Protein AF-A0A373NR97-F1 (afdb_monomer_lite)

Radius of gyration: 28.93 Å; chains: 1; bounding box: 66×83×62 Å

Secondary structure (DSSP, 8-state):
------------------------------------------EE--SEEEETTEEEE-TTPEEEEEETTEEEEE-TTS-EEEEEEEEEEEEEEE-TT-PEEEEEEEEEEEEEE--HHHHHHHHHHH-HHHHHHHH------

Sequence (141 aa):
MNILGGKDMLKFFSKNKKGVSEIRHDYENVGQESPAIRKLVKPIHAKAILADGRLYDTQTATYVCEYGNLSLFVTKNGRWFGAKSKSELAGYSVDENGDRTAEYRVMYYGLECIDKIFVMQYLWYCSHKLYKKYFGEVEEG

Foldseek 3Di:
DDDDDDDDDDDDDDDDDDDDDDPPPPPPPPDDPQQDAPEPEPEADPQWDQDPNDIGGCPQWDFQQDDVQWTWTADPVGWIKTWGKDKDFPDWDADPVRHTHTYIYIYTHDIDTDDPVVVLVVCVVPPPPSNCVRPNPPPPD

pLDDT: mean 71.76, std 22.11, range [29.2, 94.0]

Structure (mmCIF, N/CA/C/O backbone):
data_AF-A0A373NR97-F1
#
_entry.id   AF-A0A373NR97-F1
#
loop_
_atom_site.group_PDB
_atom_site.id
_atom_site.type_symbol
_atom_site.label_atom_id
_atom_site.label_alt_id
_atom_site.label_comp_id
_atom_site.label_asym_id
_atom_site.label_entity_id
_atom_site.label_seq_id
_atom_site.pdbx_PDB_ins_code
_atom_site.Cartn_x
_atom_site.Cartn_y
_atom_site.Cartn_z
_atom_site.occupancy
_atom_site.B_iso_or_equiv
_atom_site.auth_seq_id
_atom_site.auth_comp_id
_atom_site.auth_asym_id
_atom_site.auth_atom_id
_atom_site.pdbx_PDB_model_num
ATOM 1 N N . MET A 1 1 ? 21.036 -67.628 -35.239 1.00 34.81 1 MET A N 1
ATOM 2 C CA . MET A 1 1 ? 22.474 -67.750 -35.571 1.00 34.81 1 MET A CA 1
ATOM 3 C C . MET A 1 1 ? 23.175 -66.497 -35.055 1.00 34.81 1 MET A C 1
ATOM 5 O O . MET A 1 1 ? 22.605 -65.433 -35.252 1.00 34.81 1 MET A O 1
ATOM 9 N N . ASN A 1 2 ? 24.341 -66.665 -34.406 1.00 36.66 2 ASN A N 1
ATOM 10 C CA . ASN A 1 2 ? 25.206 -65.675 -33.706 1.00 36.66 2 ASN A CA 1
ATOM 11 C C . ASN A 1 2 ? 24.650 -65.267 -32.315 1.00 36.66 2 ASN A C 1
ATOM 13 O O . ASN A 1 2 ? 23.686 -64.517 -32.257 1.00 36.66 2 ASN A O 1
ATOM 17 N N . ILE A 1 3 ? 24.982 -65.917 -31.175 1.00 38.41 3 ILE A N 1
ATOM 18 C CA . ILE A 1 3 ? 26.258 -66.027 -30.398 1.00 38.41 3 ILE A CA 1
ATOM 19 C C . ILE A 1 3 ? 26.844 -64.619 -30.096 1.00 38.41 3 ILE A C 1
ATOM 21 O O . ILE A 1 3 ? 26.873 -63.818 -31.016 1.00 38.41 3 ILE A O 1
ATOM 25 N N . LEU A 1 4 ? 27.314 -64.154 -28.924 1.00 39.31 4 LEU A N 1
ATOM 26 C CA . LEU A 1 4 ? 28.006 -64.673 -27.723 1.00 39.31 4 LEU A CA 1
ATOM 27 C C . LEU A 1 4 ? 28.017 -63.459 -26.725 1.00 39.31 4 LEU A C 1
ATOM 29 O O . LEU A 1 4 ? 28.131 -62.328 -27.181 1.00 39.31 4 LEU A O 1
ATOM 33 N N . GLY A 1 5 ? 27.726 -63.547 -25.421 1.00 34.84 5 GLY A N 1
ATOM 34 C CA . GLY A 1 5 ? 28.687 -63.869 -24.352 1.00 34.84 5 GLY A CA 1
ATOM 35 C C . GLY A 1 5 ? 29.671 -62.723 -24.021 1.00 34.84 5 GLY A C 1
ATOM 36 O O . GLY A 1 5 ? 30.483 -62.378 -24.868 1.00 34.84 5 GLY A O 1
ATOM 37 N N . GLY A 1 6 ? 29.672 -62.183 -22.788 1.00 35.19 6 GLY A N 1
ATOM 38 C CA . GLY A 1 6 ? 30.751 -61.281 -22.338 1.00 35.19 6 GLY A CA 1
ATOM 39 C C . GLY A 1 6 ? 30.547 -60.577 -20.991 1.00 35.19 6 GLY A C 1
ATOM 40 O O . GLY A 1 6 ? 30.091 -59.441 -20.948 1.00 35.19 6 GLY A O 1
ATOM 41 N N . LYS A 1 7 ? 30.913 -61.259 -19.900 1.00 42.41 7 LYS A N 1
ATOM 42 C CA . LYS A 1 7 ? 31.131 -60.714 -18.549 1.00 42.41 7 LYS A CA 1
ATOM 43 C C . LYS A 1 7 ? 32.474 -59.956 -18.477 1.00 42.41 7 LYS A C 1
ATOM 45 O O . LYS A 1 7 ? 33.459 -60.430 -19.029 1.00 42.41 7 LYS A O 1
ATOM 50 N N . ASP A 1 8 ? 32.483 -58.919 -17.640 1.00 40.09 8 ASP A N 1
ATOM 51 C CA . ASP A 1 8 ? 33.578 -58.467 -16.759 1.00 40.09 8 ASP A CA 1
ATOM 52 C C . ASP A 1 8 ? 34.726 -57.537 -17.220 1.00 40.09 8 ASP A C 1
ATOM 54 O O . ASP A 1 8 ? 35.306 -57.655 -18.294 1.00 40.09 8 ASP A O 1
ATOM 58 N N . MET A 1 9 ? 35.106 -56.710 -16.232 1.00 36.78 9 MET A N 1
ATOM 59 C CA . MET A 1 9 ? 36.434 -56.157 -15.909 1.00 36.78 9 MET A CA 1
ATOM 60 C C . MET A 1 9 ? 37.035 -54.952 -16.668 1.00 36.78 9 MET A C 1
ATOM 62 O O . MET A 1 9 ? 37.738 -55.063 -17.666 1.00 36.78 9 MET A O 1
ATOM 66 N N . LEU A 1 10 ? 36.888 -53.792 -16.008 1.00 44.75 10 LEU A N 1
ATOM 67 C CA . LEU A 1 10 ? 37.969 -52.925 -15.497 1.00 44.75 10 LEU A CA 1
ATOM 68 C C . LEU A 1 10 ? 39.177 -52.627 -16.409 1.00 44.75 10 LEU A C 1
ATOM 70 O O . LEU A 1 10 ? 40.108 -53.423 -16.519 1.00 44.75 10 LEU A O 1
ATOM 74 N N . LYS A 1 11 ? 39.292 -51.359 -16.831 1.00 38.84 11 LYS A N 1
ATOM 75 C CA . LYS A 1 11 ? 40.597 -50.684 -16.935 1.00 38.84 11 LYS A CA 1
ATOM 76 C C . LYS A 1 11 ? 40.577 -49.321 -16.247 1.00 38.84 11 LYS A C 1
ATOM 78 O O . LYS A 1 11 ? 39.987 -48.357 -16.721 1.00 38.84 11 LYS A O 1
ATOM 83 N N . PHE A 1 12 ? 41.265 -49.294 -15.111 1.00 40.16 12 PHE A N 1
ATOM 84 C CA . PHE A 1 12 ? 41.763 -48.117 -14.415 1.00 40.16 12 PHE A CA 1
ATOM 85 C C . PHE A 1 12 ? 42.822 -47.392 -15.256 1.00 40.16 12 PHE A C 1
ATOM 87 O O . PHE A 1 12 ? 43.768 -48.027 -15.715 1.00 40.16 12 PHE A O 1
ATOM 94 N N . PHE A 1 13 ? 42.757 -46.060 -15.295 1.00 45.69 13 PHE A N 1
ATOM 95 C CA . PHE A 1 13 ? 43.953 -45.218 -15.266 1.00 45.69 13 PHE A CA 1
ATOM 96 C C . PHE A 1 13 ? 43.754 -44.097 -14.244 1.00 45.69 13 PHE A C 1
ATOM 98 O O . PHE A 1 13 ? 42.939 -43.197 -14.408 1.00 45.69 13 PHE A O 1
ATOM 105 N N . SER A 1 14 ? 44.508 -44.214 -13.153 1.00 45.53 14 SER A N 1
ATOM 106 C CA . SER A 1 14 ? 44.741 -43.185 -12.143 1.00 45.53 14 SER A CA 1
ATOM 107 C C . SER A 1 14 ? 46.045 -42.458 -12.476 1.00 45.53 14 SER A C 1
ATOM 109 O O . SER A 1 14 ? 47.002 -43.132 -12.866 1.00 45.53 14 SER A O 1
ATOM 111 N N . LYS A 1 15 ? 46.053 -41.123 -12.313 1.00 41.62 15 LYS A N 1
ATOM 112 C CA . LYS A 1 15 ? 47.166 -40.177 -12.011 1.00 41.62 15 LYS A CA 1
ATOM 113 C C . LYS A 1 15 ? 46.688 -38.769 -12.437 1.00 41.62 15 LYS A C 1
ATOM 115 O O . LYS A 1 15 ? 46.248 -38.625 -13.564 1.00 41.62 15 LYS A O 1
ATOM 120 N N . ASN A 1 16 ? 46.687 -37.690 -11.648 1.00 40.06 16 ASN A N 1
ATOM 121 C CA . ASN A 1 16 ? 47.448 -37.325 -10.453 1.00 40.06 16 ASN A CA 1
ATOM 122 C C . ASN A 1 16 ? 46.679 -36.323 -9.560 1.00 40.06 16 ASN A C 1
ATOM 124 O O . ASN A 1 16 ? 45.903 -35.501 -10.037 1.00 40.06 16 ASN A O 1
ATOM 128 N N . LYS A 1 17 ? 46.974 -36.368 -8.254 1.00 43.22 17 LYS A N 1
ATOM 129 C CA . LYS A 1 17 ? 46.594 -35.391 -7.216 1.00 43.22 17 LYS A CA 1
ATOM 130 C C . LYS A 1 17 ? 47.329 -34.051 -7.388 1.00 43.22 17 LYS A C 1
ATOM 132 O O . LYS A 1 17 ? 48.553 -34.084 -7.473 1.00 43.22 17 LYS A O 1
ATOM 137 N N . LYS A 1 18 ? 46.612 -32.925 -7.248 1.00 36.91 18 LYS A N 1
ATOM 138 C CA . LYS A 1 18 ? 46.836 -31.786 -6.310 1.00 36.91 18 LYS A CA 1
ATOM 139 C C . LYS A 1 18 ? 46.245 -30.493 -6.887 1.00 36.91 18 LYS A C 1
ATOM 141 O O . LYS A 1 18 ? 46.587 -30.125 -8.000 1.00 36.91 18 LYS A O 1
ATOM 146 N N . GLY A 1 19 ? 45.476 -29.770 -6.071 1.00 31.12 19 GLY A N 1
ATOM 147 C CA . GLY A 1 19 ? 45.221 -28.342 -6.274 1.00 31.12 19 GLY A CA 1
ATOM 148 C C . GLY A 1 19 ? 43.790 -27.920 -5.967 1.00 31.12 19 GLY A C 1
ATOM 149 O O . GLY A 1 19 ? 42.965 -27.843 -6.864 1.00 31.12 19 GLY A O 1
ATOM 150 N N . VAL A 1 20 ? 43.508 -27.625 -4.698 1.00 40.91 20 VAL A N 1
ATOM 151 C CA . VAL A 1 20 ? 42.462 -26.659 -4.341 1.00 40.91 20 VAL A CA 1
ATOM 152 C C . VAL A 1 20 ? 42.946 -25.292 -4.823 1.00 40.91 20 VAL A C 1
ATOM 154 O O . VAL A 1 20 ? 44.017 -24.870 -4.394 1.00 40.91 20 VAL A O 1
ATOM 157 N N . SER A 1 21 ? 42.188 -24.625 -5.690 1.00 36.72 21 SER A N 1
ATOM 158 C CA . SER A 1 21 ? 42.165 -23.163 -5.829 1.00 36.72 21 SER A CA 1
ATOM 159 C C . SER A 1 21 ? 41.051 -22.773 -6.803 1.00 36.72 21 SER A C 1
ATOM 161 O O . SER A 1 21 ? 41.074 -23.143 -7.971 1.00 36.72 21 SER A O 1
ATOM 163 N N . GLU A 1 22 ? 40.042 -22.114 -6.237 1.00 32.75 22 GLU A N 1
ATOM 164 C CA . GLU A 1 22 ? 39.264 -21.009 -6.805 1.00 32.75 22 GLU A CA 1
ATOM 165 C C . GLU A 1 22 ? 39.096 -20.973 -8.329 1.00 32.75 22 GLU A C 1
ATOM 167 O O . GLU A 1 22 ? 39.961 -20.511 -9.072 1.00 32.75 22 GLU A O 1
ATOM 172 N N . ILE A 1 23 ? 37.890 -21.321 -8.781 1.00 31.02 23 ILE A N 1
ATOM 173 C CA . ILE A 1 23 ? 37.380 -20.823 -10.055 1.00 31.02 23 ILE A CA 1
ATOM 174 C C . ILE A 1 23 ? 37.183 -19.311 -9.881 1.00 31.02 23 ILE A C 1
ATOM 176 O O . ILE A 1 23 ? 36.145 -18.85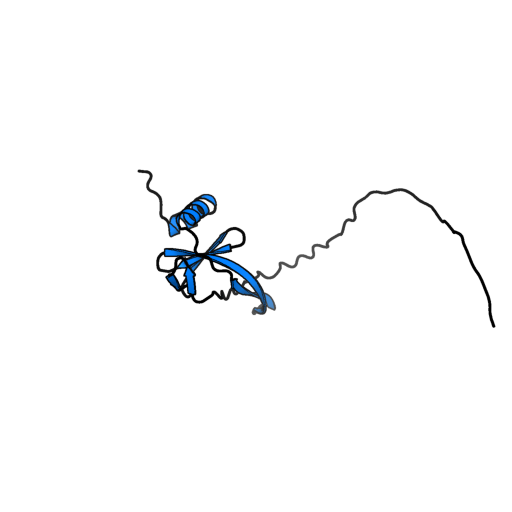2 -9.405 1.00 31.02 23 ILE A O 1
ATOM 180 N N . ARG A 1 24 ? 38.205 -18.530 -10.238 1.00 30.45 24 ARG A N 1
ATOM 181 C CA . ARG A 1 24 ? 38.026 -17.128 -10.610 1.00 30.45 24 ARG A CA 1
ATOM 182 C C . ARG A 1 24 ? 37.265 -17.132 -11.927 1.00 30.45 24 ARG A C 1
ATOM 184 O O . ARG A 1 24 ? 37.826 -17.415 -12.979 1.00 30.45 24 ARG A O 1
ATOM 191 N N . HIS A 1 25 ? 35.964 -16.879 -11.853 1.00 33.88 25 HIS A N 1
ATOM 192 C CA . HIS A 1 25 ? 35.273 -16.328 -13.003 1.00 33.88 25 HIS A CA 1
ATOM 193 C C . HIS A 1 25 ? 35.676 -14.861 -13.071 1.00 33.88 25 HIS A C 1
ATOM 195 O O . HIS A 1 25 ? 35.191 -14.035 -12.299 1.00 33.88 25 HIS A O 1
ATOM 201 N N . ASP A 1 26 ? 36.626 -14.578 -13.955 1.00 29.20 26 ASP A N 1
ATOM 202 C CA . ASP A 1 26 ? 36.904 -13.237 -14.436 1.00 29.20 26 ASP A CA 1
ATOM 203 C C . ASP A 1 26 ? 35.632 -12.736 -15.132 1.00 29.20 26 ASP A C 1
ATOM 205 O O . ASP A 1 26 ? 35.386 -12.989 -16.309 1.00 29.20 26 ASP A O 1
ATOM 209 N N . TYR A 1 27 ? 34.759 -12.081 -14.367 1.00 34.47 27 TYR A N 1
ATOM 210 C CA . TYR A 1 27 ? 33.732 -11.227 -14.937 1.00 34.47 27 TYR A CA 1
ATOM 211 C C . TYR A 1 27 ? 34.457 -9.969 -15.399 1.00 34.47 27 TYR A C 1
ATOM 213 O O . TYR A 1 27 ? 34.740 -9.073 -14.597 1.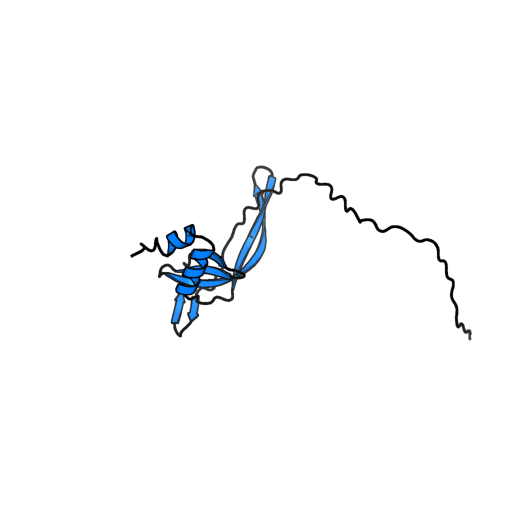00 34.47 27 TYR A O 1
ATOM 221 N N . GLU A 1 28 ? 34.801 -9.933 -16.685 1.00 32.84 28 GLU A N 1
ATOM 222 C CA . GLU A 1 28 ? 35.130 -8.695 -17.378 1.00 32.84 28 GLU A CA 1
ATOM 223 C C . GLU A 1 28 ? 34.014 -7.687 -17.079 1.00 32.84 28 GLU A C 1
ATOM 225 O O . GLU A 1 28 ? 32.900 -7.764 -17.598 1.00 32.84 28 GLU A O 1
ATOM 230 N N . ASN A 1 29 ? 34.310 -6.756 -16.173 1.00 41.88 29 ASN A N 1
ATOM 231 C CA . ASN A 1 29 ? 33.519 -5.561 -15.945 1.00 41.88 29 ASN A CA 1
ATOM 232 C C . ASN A 1 29 ? 33.723 -4.654 -17.161 1.00 41.88 29 ASN A C 1
ATOM 234 O O . ASN A 1 29 ? 34.495 -3.698 -17.122 1.00 41.88 29 ASN A O 1
ATOM 238 N N . VAL A 1 30 ? 33.040 -4.970 -18.261 1.00 36.16 30 VAL A N 1
ATOM 239 C CA . VAL A 1 30 ? 32.760 -3.973 -19.289 1.00 36.16 30 VAL A CA 1
ATOM 240 C C . VAL A 1 30 ? 31.682 -3.077 -18.703 1.00 36.16 30 VAL A C 1
ATOM 242 O O . VAL A 1 30 ? 30.517 -3.456 -18.590 1.00 36.16 30 VAL A O 1
ATOM 245 N N . GLY A 1 31 ? 32.113 -1.899 -18.260 1.00 41.06 31 GLY A N 1
ATOM 246 C CA . GLY A 1 31 ? 31.232 -0.818 -17.865 1.00 41.06 31 GLY A CA 1
ATOM 247 C C . GLY A 1 31 ? 30.284 -0.482 -19.009 1.00 41.06 31 GLY A C 1
ATOM 248 O O . GLY A 1 31 ? 30.646 0.214 -19.950 1.00 41.06 31 GLY A O 1
ATOM 249 N N . GLN A 1 32 ? 29.057 -0.972 -18.912 1.00 35.97 32 GLN A N 1
ATOM 250 C CA . GLN A 1 32 ? 27.905 -0.310 -19.490 1.00 35.97 32 GLN A CA 1
ATOM 251 C C . GLN A 1 32 ? 27.043 0.079 -18.307 1.00 35.97 32 GLN A C 1
ATOM 253 O O . GLN A 1 32 ? 26.400 -0.768 -17.682 1.00 35.97 32 GLN A O 1
ATOM 258 N N . GLU A 1 33 ? 27.104 1.365 -17.967 1.00 40.22 33 GLU A N 1
ATOM 259 C CA . GLU A 1 33 ? 26.100 2.015 -17.139 1.00 40.22 33 GLU A CA 1
ATOM 260 C C . GLU A 1 33 ? 24.742 1.588 -17.694 1.00 40.22 33 GLU A C 1
ATOM 262 O O . GLU A 1 33 ? 24.354 1.950 -18.803 1.00 40.22 33 GLU A O 1
ATOM 267 N N . SER A 1 34 ? 24.085 0.674 -16.979 1.00 46.25 34 SER A N 1
ATOM 268 C CA . SER A 1 34 ? 22.794 0.162 -17.405 1.00 46.25 34 SER A CA 1
ATOM 269 C C . SER A 1 34 ? 21.852 1.359 -17.456 1.00 46.25 34 SER A C 1
ATOM 271 O O . SER A 1 34 ? 21.778 2.077 -16.451 1.00 46.25 34 SER A O 1
ATOM 273 N N . PRO A 1 35 ? 21.160 1.596 -18.585 1.00 47.56 35 PRO A N 1
ATOM 274 C CA . PRO A 1 35 ? 20.284 2.744 -18.711 1.00 47.56 35 PRO A CA 1
ATOM 275 C C . PRO A 1 35 ? 19.347 2.790 -17.507 1.00 47.56 35 PRO A C 1
ATOM 277 O O . PRO A 1 35 ? 18.787 1.762 -17.108 1.00 47.56 35 PRO A O 1
ATOM 280 N N . ALA A 1 36 ? 19.236 3.964 -16.883 1.00 49.09 36 ALA A N 1
ATOM 281 C CA . ALA A 1 36 ? 18.461 4.147 -15.665 1.00 49.09 36 ALA A CA 1
ATOM 282 C C . ALA A 1 36 ? 17.046 3.578 -15.861 1.00 49.09 36 ALA A C 1
ATOM 284 O O . ALA A 1 36 ? 16.253 4.113 -16.635 1.00 49.09 36 ALA A O 1
ATOM 285 N N . ILE A 1 37 ? 16.729 2.476 -15.173 1.00 50.44 37 ILE A N 1
ATOM 286 C CA . ILE A 1 37 ? 15.454 1.765 -15.312 1.00 50.44 37 ILE A CA 1
ATOM 287 C C . ILE A 1 37 ? 14.325 2.683 -14.825 1.00 50.44 37 ILE A C 1
ATOM 289 O O . ILE A 1 37 ? 14.007 2.734 -13.634 1.00 50.44 37 ILE A O 1
ATOM 293 N N . ARG A 1 38 ? 13.684 3.418 -15.738 1.00 54.56 38 ARG A N 1
ATOM 294 C CA . ARG A 1 38 ? 12.463 4.171 -15.436 1.00 54.56 38 ARG A CA 1
ATOM 295 C C . ARG A 1 38 ? 11.272 3.213 -15.450 1.00 54.56 38 ARG A C 1
ATOM 297 O O . ARG A 1 38 ? 10.677 2.914 -16.478 1.00 54.56 38 ARG A O 1
ATOM 304 N N . LYS A 1 39 ? 10.921 2.716 -14.265 1.00 56.06 39 LYS A N 1
ATOM 305 C CA . LYS A 1 39 ? 9.794 1.803 -14.035 1.00 56.06 39 LYS A CA 1
ATOM 306 C C . LYS A 1 39 ? 8.456 2.529 -14.263 1.00 56.06 39 LYS A C 1
ATOM 308 O O . LYS A 1 39 ? 7.974 3.219 -13.365 1.00 56.06 39 LYS A O 1
ATOM 313 N N . LEU A 1 40 ? 7.818 2.354 -15.425 1.00 56.50 40 LEU A N 1
ATOM 314 C CA . LEU A 1 40 ? 6.428 2.794 -15.624 1.00 56.50 40 LEU A CA 1
ATOM 315 C C . LEU A 1 40 ? 5.466 1.864 -14.873 1.00 56.50 40 LEU A C 1
ATOM 317 O O . LEU A 1 40 ? 4.945 0.904 -15.431 1.00 56.50 40 LEU A O 1
ATOM 321 N N . VAL A 1 41 ? 5.210 2.149 -13.599 1.00 61.41 41 VAL A N 1
ATOM 322 C CA . VAL A 1 41 ? 4.277 1.362 -12.786 1.00 61.41 41 VAL A CA 1
ATOM 323 C C . VAL A 1 41 ? 2.843 1.757 -13.131 1.00 61.41 41 VAL A C 1
ATOM 325 O O . VAL A 1 41 ? 2.385 2.826 -12.738 1.00 61.41 41 VAL A O 1
ATOM 328 N N . LYS A 1 42 ? 2.111 0.886 -13.836 1.00 65.25 42 LYS A N 1
ATOM 329 C CA . LYS A 1 42 ? 0.638 0.924 -13.864 1.00 65.25 42 LYS A CA 1
ATOM 330 C C . LYS A 1 42 ? 0.109 -0.021 -12.788 1.00 65.25 42 LYS A C 1
ATOM 332 O O . LYS A 1 42 ? 0.056 -1.221 -13.049 1.00 65.25 42 LYS A O 1
ATOM 337 N N . PRO A 1 43 ? -0.229 0.487 -11.595 1.00 66.31 43 PRO A N 1
ATOM 338 C CA . PRO A 1 43 ? -0.698 -0.350 -10.510 1.00 66.31 43 PRO A CA 1
ATOM 339 C C . PRO A 1 43 ? -2.135 -0.805 -10.791 1.00 66.31 43 PRO A C 1
ATOM 341 O O . PRO A 1 43 ? -3.026 0.021 -10.983 1.00 66.31 43 PRO A O 1
ATOM 344 N N . ILE A 1 44 ? -2.373 -2.115 -10.818 1.00 67.31 44 ILE A N 1
ATOM 345 C CA . ILE A 1 44 ? -3.727 -2.677 -10.917 1.00 67.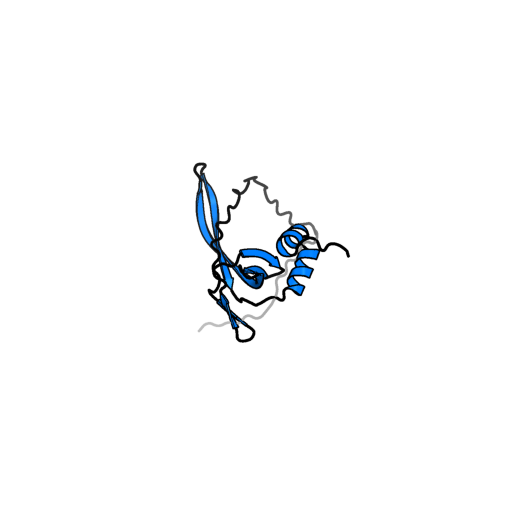31 44 ILE A CA 1
ATOM 346 C C . ILE A 1 44 ? -4.077 -3.300 -9.572 1.00 67.31 44 ILE A C 1
ATOM 348 O O . ILE A 1 44 ? -3.417 -4.240 -9.142 1.00 67.31 44 ILE A O 1
ATOM 352 N N . HIS A 1 45 ? -5.119 -2.781 -8.930 1.00 68.88 45 HIS A N 1
ATOM 353 C CA . HIS A 1 45 ? -5.678 -3.316 -7.689 1.00 68.88 45 HIS A CA 1
ATOM 354 C C . HIS A 1 45 ? -7.043 -3.942 -7.973 1.00 68.88 45 HIS A C 1
ATOM 356 O O . HIS A 1 45 ? -7.713 -3.563 -8.941 1.00 68.88 45 HIS A O 1
ATOM 362 N N . ALA A 1 46 ? -7.513 -4.836 -7.098 1.00 70.44 46 ALA A N 1
ATOM 363 C CA . ALA A 1 46 ? -8.944 -5.114 -7.071 1.00 70.44 46 ALA A CA 1
ATOM 364 C C . ALA A 1 46 ? -9.699 -3.818 -6.745 1.00 70.44 46 ALA A C 1
ATOM 366 O O . ALA A 1 46 ? -9.182 -2.932 -6.064 1.00 70.44 46 ALA A O 1
ATOM 367 N N . LYS A 1 47 ? -10.915 -3.695 -7.277 1.00 80.94 47 LYS A N 1
ATOM 368 C CA . LYS A 1 47 ? -11.733 -2.482 -7.149 1.00 80.94 47 LYS A CA 1
ATOM 369 C C . LYS A 1 47 ? -12.362 -2.328 -5.766 1.00 80.94 47 LYS A C 1
ATOM 371 O O . LYS A 1 47 ? -12.739 -1.220 -5.404 1.00 80.94 47 LYS A O 1
ATOM 376 N N . ALA A 1 48 ? -12.501 -3.425 -5.030 1.00 84.56 48 ALA A N 1
ATOM 377 C CA . ALA A 1 48 ? -12.995 -3.415 -3.670 1.00 84.56 48 ALA A CA 1
ATOM 378 C C . ALA A 1 48 ? -12.522 -4.652 -2.898 1.00 84.56 48 ALA A C 1
ATOM 380 O O . ALA A 1 48 ? -12.174 -5.670 -3.501 1.00 84.56 48 ALA A O 1
ATOM 381 N N . ILE A 1 49 ? -12.567 -4.569 -1.571 1.00 86.12 49 ILE A N 1
ATOM 382 C CA . ILE A 1 49 ? -12.336 -5.682 -0.642 1.00 86.12 49 ILE A CA 1
ATOM 383 C C . ILE A 1 49 ? -13.547 -5.842 0.283 1.00 86.12 49 ILE A C 1
ATOM 385 O O . ILE A 1 49 ? -14.132 -4.844 0.699 1.00 86.12 49 ILE A O 1
ATOM 389 N N . LEU A 1 50 ? -13.936 -7.083 0.591 1.00 85.62 50 LEU A N 1
ATOM 390 C CA . LEU A 1 50 ? -14.921 -7.404 1.626 1.00 85.62 50 LEU A CA 1
ATOM 391 C C . LEU A 1 50 ? -14.172 -7.836 2.893 1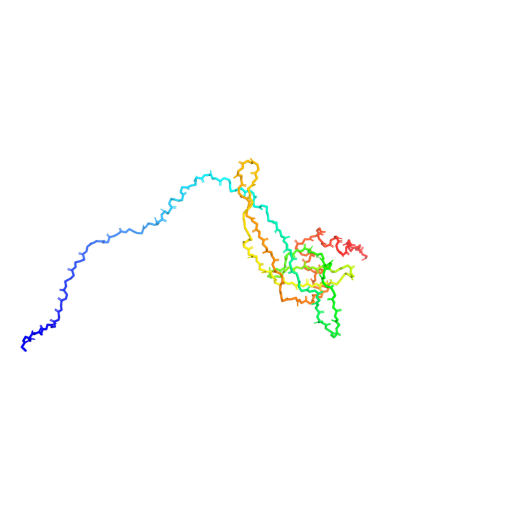.00 85.62 50 LEU A C 1
ATOM 393 O O . LEU A 1 50 ? -13.501 -8.864 2.878 1.00 85.62 50 LEU A O 1
ATOM 397 N N . ALA A 1 51 ? -14.292 -7.068 3.972 1.00 84.56 51 ALA A N 1
ATOM 398 C CA . ALA A 1 51 ? -13.703 -7.384 5.276 1.00 84.56 51 ALA A CA 1
ATOM 399 C C . ALA A 1 51 ? -14.672 -6.979 6.392 1.00 84.56 51 ALA A C 1
ATOM 401 O O . ALA A 1 51 ? -15.383 -5.983 6.265 1.00 84.56 51 ALA A O 1
ATOM 402 N N . ASP A 1 52 ? -14.761 -7.761 7.466 1.00 85.81 52 ASP A N 1
ATOM 403 C CA . ASP A 1 52 ? -15.657 -7.476 8.603 1.00 85.81 52 ASP A CA 1
ATOM 404 C C . ASP A 1 52 ? -17.121 -7.213 8.185 1.00 85.81 52 ASP A C 1
ATOM 406 O O . ASP A 1 52 ? -17.808 -6.343 8.724 1.00 85.81 52 ASP A O 1
ATOM 410 N N . GLY A 1 53 ? -17.587 -7.914 7.143 1.00 87.88 53 GLY A N 1
ATOM 411 C CA . GLY A 1 53 ? -18.927 -7.741 6.569 1.00 87.88 53 GLY A CA 1
ATOM 412 C C . GLY A 1 53 ? -19.150 -6.422 5.812 1.00 87.88 53 GLY A C 1
ATOM 413 O O . GLY A 1 53 ? -20.289 -6.094 5.487 1.00 87.88 53 GLY A O 1
ATOM 414 N N . ARG A 1 54 ? -18.094 -5.652 5.523 1.00 87.69 54 ARG A N 1
ATOM 415 C CA . ARG A 1 54 ? -18.154 -4.349 4.841 1.00 87.69 54 ARG A CA 1
ATOM 416 C C . ARG A 1 54 ? -17.358 -4.363 3.542 1.00 87.69 54 ARG A C 1
ATOM 418 O O . ARG A 1 54 ? -16.272 -4.930 3.476 1.00 87.69 54 ARG A O 1
ATOM 425 N N . LEU A 1 55 ? -17.893 -3.703 2.516 1.00 88.00 55 LEU A N 1
ATOM 426 C CA . LEU A 1 55 ? -17.216 -3.511 1.235 1.00 88.00 55 LEU A CA 1
ATOM 427 C C . LEU A 1 55 ? -16.440 -2.184 1.246 1.00 88.00 55 LEU A C 1
ATOM 429 O O . LEU A 1 55 ? -17.006 -1.133 1.555 1.00 88.00 55 LEU A O 1
ATOM 433 N N . TYR A 1 56 ? -15.156 -2.222 0.903 1.00 85.50 56 TYR A N 1
ATOM 434 C CA . TYR A 1 56 ? -14.265 -1.061 0.877 1.00 85.50 56 TYR A CA 1
ATOM 435 C C . TYR A 1 56 ? -13.802 -0.799 -0.552 1.00 85.50 56 TYR A C 1
ATOM 437 O O . TYR A 1 56 ? -13.251 -1.698 -1.178 1.00 85.50 56 TYR A O 1
ATOM 445 N N . ASP A 1 57 ? -13.988 0.424 -1.049 1.00 87.25 57 ASP A N 1
ATOM 446 C CA . ASP A 1 57 ? -13.459 0.859 -2.346 1.00 87.25 57 ASP A CA 1
ATOM 447 C C . ASP A 1 57 ? -11.955 1.162 -2.248 1.00 87.25 57 ASP A C 1
ATOM 449 O O . ASP A 1 57 ? -11.514 1.980 -1.434 1.00 87.25 57 ASP A O 1
ATOM 453 N N . THR A 1 58 ? -11.178 0.496 -3.097 1.00 85.88 58 THR A N 1
ATOM 454 C CA . THR A 1 58 ? -9.714 0.574 -3.161 1.00 85.88 58 THR A CA 1
ATOM 455 C C . THR A 1 58 ? -9.211 1.246 -4.441 1.00 85.88 58 THR A C 1
ATOM 457 O O . THR A 1 58 ? -8.003 1.403 -4.606 1.00 85.88 58 THR A O 1
ATOM 460 N N . GLN A 1 59 ? -10.096 1.705 -5.338 1.00 83.69 59 GLN A N 1
ATOM 461 C CA . GLN A 1 59 ? -9.711 2.288 -6.636 1.00 83.69 59 GLN A CA 1
ATOM 462 C C . GLN A 1 59 ? -8.890 3.571 -6.516 1.00 83.69 59 GLN A C 1
ATOM 464 O O . GLN A 1 59 ? -8.080 3.881 -7.385 1.00 83.69 59 GLN A O 1
ATOM 469 N N . THR A 1 60 ? -9.117 4.332 -5.448 1.00 85.06 60 THR A N 1
ATOM 470 C CA . THR A 1 60 ? -8.475 5.636 -5.226 1.00 85.06 60 THR A CA 1
ATOM 471 C C . THR A 1 60 ? -7.443 5.605 -4.105 1.00 85.06 60 THR A C 1
ATOM 473 O O . THR A 1 60 ? -7.054 6.651 -3.581 1.00 85.06 60 THR A O 1
ATOM 476 N N . ALA A 1 61 ? -7.020 4.408 -3.704 1.00 89.25 61 ALA A N 1
ATOM 477 C CA . ALA A 1 61 ? -6.035 4.254 -2.656 1.00 89.25 61 ALA A CA 1
ATOM 478 C C . ALA A 1 61 ? -4.650 4.730 -3.099 1.00 89.25 61 ALA A C 1
ATOM 480 O O . ALA A 1 61 ? -4.250 4.597 -4.255 1.00 89.25 61 ALA A O 1
ATOM 481 N N . THR A 1 62 ? -3.915 5.284 -2.145 1.00 91.31 62 THR A N 1
ATOM 482 C CA . THR A 1 62 ? -2.566 5.803 -2.340 1.00 91.31 62 THR A CA 1
ATOM 483 C C . THR A 1 62 ? -1.561 4.773 -1.854 1.00 91.31 62 THR A C 1
ATOM 485 O O . THR A 1 62 ? -1.652 4.315 -0.716 1.00 91.31 62 THR A O 1
ATOM 488 N N . TYR A 1 63 ? -0.600 4.422 -2.708 1.00 91.06 63 TYR A N 1
ATOM 489 C CA . TYR A 1 63 ? 0.553 3.610 -2.324 1.00 91.06 63 TYR A CA 1
ATOM 490 C C . TYR A 1 63 ? 1.400 4.340 -1.277 1.00 91.06 63 TYR A C 1
ATOM 492 O O . TYR A 1 63 ? 1.654 5.542 -1.405 1.00 91.06 63 TYR A O 1
ATOM 500 N N . VAL A 1 64 ? 1.848 3.614 -0.253 1.00 91.94 64 VAL A N 1
ATOM 501 C CA . VAL A 1 64 ? 2.637 4.170 0.850 1.00 91.94 64 VAL A CA 1
ATOM 502 C C . VAL A 1 64 ? 4.067 3.648 0.835 1.00 91.94 64 VAL A C 1
ATOM 504 O O . VAL A 1 64 ? 4.990 4.435 0.624 1.00 91.94 64 VAL A O 1
ATOM 507 N N . CYS A 1 65 ? 4.258 2.352 1.063 1.00 90.94 65 CYS A N 1
ATOM 508 C CA . CYS A 1 65 ? 5.564 1.698 1.046 1.00 90.94 65 CYS A CA 1
ATOM 509 C C . CYS A 1 65 ? 5.405 0.176 0.966 1.00 90.94 65 CYS A C 1
ATOM 511 O O . CYS A 1 65 ? 4.298 -0.345 1.079 1.00 90.94 65 CYS A O 1
ATOM 513 N N . GLU A 1 66 ? 6.517 -0.534 0.816 1.00 89.88 66 GLU A N 1
ATOM 514 C CA . GLU A 1 66 ? 6.556 -1.982 1.017 1.00 89.88 66 GLU A CA 1
ATOM 515 C C . GLU A 1 66 ? 6.652 -2.306 2.517 1.00 89.88 66 GLU A C 1
ATOM 517 O O . GLU A 1 66 ? 7.263 -1.561 3.283 1.00 89.88 66 GLU A O 1
ATOM 522 N N . TYR A 1 67 ? 6.055 -3.424 2.914 1.00 83.44 67 TYR A N 1
ATOM 523 C CA . TYR A 1 67 ? 6.077 -4.061 4.224 1.00 83.44 67 TYR A CA 1
ATOM 524 C C . TYR A 1 67 ? 6.279 -5.569 4.025 1.00 83.44 67 TYR A C 1
ATOM 526 O O . TYR A 1 67 ? 5.343 -6.319 3.740 1.00 83.44 67 TYR A O 1
ATOM 534 N N . GLY A 1 68 ? 7.526 -6.029 4.142 1.00 84.12 68 GLY A N 1
ATOM 535 C CA . GLY A 1 68 ? 7.868 -7.415 3.823 1.00 84.12 68 GLY A CA 1
ATOM 536 C C . GLY A 1 68 ? 7.475 -7.759 2.382 1.00 84.12 68 GLY A C 1
ATOM 537 O O . GLY A 1 68 ? 7.992 -7.161 1.445 1.00 84.12 68 GLY A O 1
ATOM 538 N N . ASN A 1 69 ? 6.537 -8.696 2.218 1.00 85.69 69 ASN A N 1
ATOM 539 C CA . ASN A 1 69 ? 6.013 -9.121 0.912 1.00 85.69 69 ASN A CA 1
ATOM 540 C C . ASN A 1 69 ? 4.703 -8.415 0.511 1.00 85.69 69 ASN A C 1
ATOM 542 O O . ASN A 1 69 ? 4.042 -8.836 -0.443 1.00 85.69 69 ASN A O 1
ATOM 546 N N . LEU A 1 70 ? 4.291 -7.400 1.269 1.00 90.19 70 LEU A N 1
ATOM 547 C CA . LEU A 1 70 ? 3.063 -6.648 1.057 1.00 90.19 70 LEU A CA 1
ATOM 548 C C . LEU A 1 70 ? 3.387 -5.206 0.704 1.00 90.19 70 LEU A C 1
ATOM 550 O O . LEU A 1 70 ? 4.160 -4.549 1.382 1.00 90.19 70 LEU A O 1
ATOM 554 N N . SER A 1 71 ? 2.698 -4.675 -0.284 1.00 90.94 71 SER A N 1
ATOM 555 C CA . SER A 1 71 ? 2.648 -3.250 -0.555 1.00 90.94 71 SER A CA 1
ATOM 556 C C . SER A 1 71 ? 1.508 -2.641 0.260 1.00 90.94 71 SER A C 1
ATOM 558 O O . SER A 1 71 ? 0.371 -3.111 0.183 1.00 90.94 71 SER A O 1
ATOM 560 N N . LEU A 1 72 ? 1.808 -1.622 1.063 1.00 93.06 72 LEU A N 1
ATOM 561 C CA . LEU A 1 72 ? 0.844 -0.920 1.907 1.00 93.06 72 LEU A CA 1
ATOM 562 C C . LEU A 1 72 ? 0.198 0.246 1.166 1.00 93.06 72 LEU A C 1
ATOM 564 O O . LEU A 1 72 ? 0.864 1.041 0.494 1.00 93.06 72 LEU A O 1
ATOM 568 N N . PHE A 1 73 ? -1.105 0.390 1.377 1.00 92.88 73 PHE A N 1
ATOM 569 C CA . PHE A 1 73 ? -1.929 1.435 0.794 1.00 92.88 73 PHE A CA 1
ATOM 570 C C . PHE A 1 73 ? -2.846 2.055 1.836 1.00 92.88 73 PHE A C 1
ATOM 572 O O . PHE A 1 73 ? -3.249 1.411 2.807 1.00 92.88 73 PHE A O 1
ATOM 579 N N . VAL A 1 74 ? -3.229 3.302 1.576 1.00 93.25 74 VAL A N 1
ATOM 580 C CA . VAL A 1 74 ? -4.221 4.024 2.367 1.00 93.25 74 VAL A CA 1
ATOM 581 C C . VAL A 1 74 ? -5.286 4.623 1.458 1.00 93.25 74 VAL A C 1
ATOM 583 O O . VAL A 1 74 ? -4.997 5.256 0.441 1.00 93.25 74 VAL A O 1
ATOM 586 N N . THR A 1 75 ? -6.547 4.405 1.796 1.00 90.31 75 THR A N 1
ATOM 587 C CA . THR A 1 75 ? -7.685 5.025 1.113 1.00 90.31 75 THR A CA 1
ATOM 588 C C . THR A 1 75 ? -7.830 6.497 1.516 1.00 90.31 75 THR A C 1
ATOM 590 O O . THR A 1 75 ? -7.328 6.939 2.550 1.00 90.31 75 THR A O 1
ATOM 593 N N . LYS A 1 76 ? -8.629 7.265 0.766 1.00 88.44 76 LYS A N 1
ATOM 594 C CA . LYS A 1 76 ? -8.971 8.656 1.128 1.00 88.44 76 LYS A CA 1
ATOM 595 C C . LYS A 1 76 ? -9.636 8.803 2.505 1.00 88.44 76 LYS A C 1
ATOM 597 O O . LYS A 1 76 ? -9.539 9.862 3.108 1.00 88.44 76 LYS A O 1
ATOM 602 N N . ASN A 1 77 ? -10.305 7.757 3.001 1.00 87.62 77 ASN A N 1
ATOM 603 C CA . ASN A 1 77 ? -10.920 7.736 4.336 1.00 87.62 77 ASN A CA 1
ATOM 604 C C . ASN A 1 77 ? -9.981 7.208 5.438 1.00 87.62 77 ASN A C 1
ATOM 606 O O . ASN A 1 77 ? -10.445 6.919 6.537 1.00 87.62 77 ASN A O 1
ATOM 610 N N . GLY A 1 78 ? -8.680 7.072 5.158 1.00 89.81 78 GLY A N 1
ATOM 611 C CA . GLY A 1 78 ? -7.672 6.695 6.151 1.00 89.81 78 GLY A CA 1
ATOM 612 C C . GLY A 1 78 ? -7.664 5.212 6.523 1.00 89.81 78 GLY A C 1
ATOM 613 O O . GLY A 1 78 ? -7.105 4.849 7.557 1.00 89.81 78 GLY A O 1
ATOM 614 N N . ARG A 1 79 ? -8.290 4.352 5.710 1.00 91.00 79 ARG A N 1
ATOM 615 C CA . ARG A 1 79 ? -8.284 2.901 5.915 1.00 91.00 79 ARG A CA 1
ATOM 616 C C . ARG A 1 79 ? -7.090 2.271 5.219 1.00 91.00 79 ARG A C 1
ATOM 618 O O . ARG A 1 79 ? -6.780 2.612 4.079 1.00 91.00 79 ARG A O 1
ATOM 625 N N . TRP A 1 80 ? -6.445 1.354 5.926 1.00 93.81 80 TRP A N 1
ATOM 626 C CA . TRP A 1 80 ? -5.203 0.732 5.499 1.00 93.81 80 TRP A CA 1
ATOM 627 C C . TRP A 1 80 ? -5.440 -0.673 4.977 1.00 93.81 80 TRP A C 1
ATOM 629 O O . TRP A 1 80 ? -6.272 -1.420 5.497 1.00 93.81 80 TRP A O 1
ATOM 639 N N . PHE A 1 81 ? 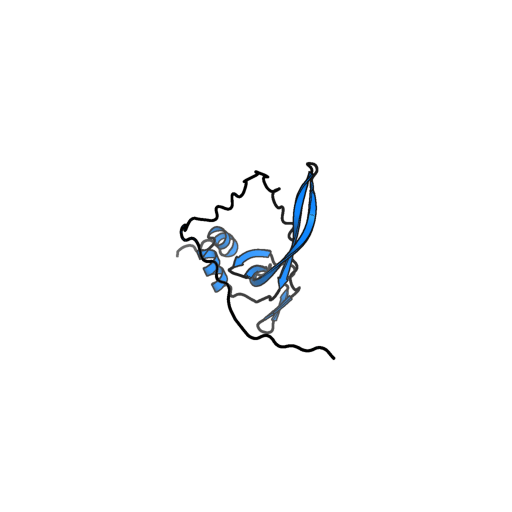-4.694 -1.029 3.942 1.00 92.38 81 PHE A N 1
ATOM 640 C CA . PHE A 1 81 ? -4.692 -2.379 3.411 1.00 92.38 81 PHE A CA 1
ATOM 641 C C . PHE A 1 81 ? -3.330 -2.734 2.818 1.00 92.38 81 PHE A C 1
ATOM 643 O O . PHE A 1 81 ? -2.566 -1.862 2.400 1.00 92.38 81 PHE A O 1
ATOM 650 N N . GLY A 1 82 ? -3.041 -4.028 2.806 1.00 91.81 82 GLY A N 1
ATOM 651 C CA . GLY A 1 82 ? -1.869 -4.627 2.193 1.00 91.81 82 GLY A CA 1
ATOM 652 C C . GLY A 1 82 ? -2.267 -5.377 0.930 1.00 91.81 82 GLY A C 1
ATOM 653 O O . GLY A 1 82 ? -3.393 -5.863 0.814 1.00 91.81 82 GLY A O 1
ATOM 654 N N . ALA A 1 83 ? -1.351 -5.469 -0.027 1.00 91.62 83 ALA A N 1
ATOM 655 C CA . ALA A 1 83 ? -1.502 -6.348 -1.177 1.00 91.62 83 ALA A CA 1
ATOM 656 C C . ALA A 1 83 ? -0.158 -6.948 -1.570 1.00 91.62 83 ALA A C 1
ATOM 658 O O . ALA A 1 83 ? 0.857 -6.258 -1.590 1.00 91.62 83 ALA A O 1
ATOM 659 N N . LYS A 1 84 ? -0.150 -8.220 -1.959 1.00 90.62 84 LYS A N 1
ATOM 660 C CA . LYS A 1 84 ? 1.020 -8.815 -2.608 1.00 90.62 84 LYS A CA 1
ATOM 661 C C . LYS A 1 84 ? 1.189 -8.197 -3.985 1.00 90.62 84 LYS A C 1
ATOM 663 O O . LYS A 1 84 ? 0.202 -7.886 -4.654 1.00 90.62 84 LYS A O 1
ATOM 668 N N . SER A 1 85 ? 2.429 -8.057 -4.429 1.00 87.06 85 SER A N 1
ATOM 669 C CA . SER A 1 85 ? 2.740 -7.505 -5.741 1.00 87.06 85 SER A CA 1
ATOM 670 C C . SER A 1 85 ? 3.400 -8.544 -6.642 1.00 87.06 85 SER A C 1
ATOM 672 O O . SER A 1 85 ? 4.125 -9.435 -6.198 1.00 87.06 85 SER A O 1
ATOM 674 N N . LYS A 1 86 ? 3.109 -8.458 -7.938 1.00 85.56 86 LYS A N 1
ATOM 675 C CA . LYS A 1 86 ? 3.844 -9.152 -8.995 1.00 85.56 86 LYS A CA 1
ATOM 676 C C . LYS A 1 86 ? 4.161 -8.142 -10.082 1.00 85.56 86 LYS A C 1
ATOM 678 O O . LYS A 1 86 ? 3.276 -7.414 -10.526 1.00 85.56 86 LYS A O 1
ATOM 683 N N . SER A 1 87 ? 5.414 -8.097 -10.512 1.00 83.00 87 SER A N 1
ATOM 684 C CA . SER A 1 87 ? 5.835 -7.283 -11.647 1.00 83.00 87 SER A CA 1
ATOM 685 C C . SER A 1 87 ? 6.081 -8.155 -12.867 1.00 83.00 87 SER A C 1
ATOM 687 O O . SER A 1 87 ? 6.741 -9.187 -12.767 1.00 83.00 87 SER A O 1
ATOM 689 N N . GLU A 1 88 ? 5.596 -7.711 -14.018 1.00 84.06 88 GLU A N 1
ATOM 690 C CA . GLU A 1 88 ? 5.841 -8.346 -15.308 1.00 84.06 88 GLU A CA 1
ATOM 691 C C . GLU A 1 88 ? 6.438 -7.316 -16.264 1.00 84.06 88 GLU A C 1
ATOM 693 O O . GLU A 1 88 ? 6.007 -6.159 -16.293 1.00 84.06 88 GLU A O 1
ATOM 698 N N . LEU A 1 89 ? 7.456 -7.732 -17.020 1.00 83.19 89 LEU A N 1
ATOM 699 C CA . LEU A 1 89 ? 8.052 -6.906 -18.062 1.00 83.19 89 LEU A CA 1
ATOM 700 C C . LEU A 1 89 ? 6.988 -6.645 -19.132 1.00 83.19 89 LEU A C 1
ATOM 702 O O . LEU A 1 89 ? 6.477 -7.568 -19.760 1.00 83.19 89 LEU A O 1
ATOM 706 N N . ALA A 1 90 ? 6.636 -5.380 -19.305 1.00 83.12 90 ALA A N 1
ATOM 707 C CA . ALA A 1 90 ? 5.614 -4.928 -20.235 1.00 83.12 90 ALA A CA 1
ATOM 708 C C . ALA A 1 90 ? 6.197 -4.531 -21.594 1.00 83.12 90 ALA A C 1
ATOM 710 O O . ALA A 1 90 ? 5.465 -4.509 -22.581 1.00 83.12 90 ALA A O 1
ATOM 711 N N . GLY A 1 91 ? 7.493 -4.226 -21.643 1.00 82.00 91 GLY A N 1
ATOM 712 C CA . GLY A 1 91 ? 8.189 -3.875 -22.869 1.00 82.00 91 GLY A CA 1
ATOM 713 C C . GLY A 1 91 ? 9.440 -3.057 -22.599 1.00 82.00 91 GLY A C 1
ATOM 714 O O . GLY A 1 91 ? 9.930 -2.990 -21.470 1.00 82.00 91 GLY A O 1
ATOM 715 N N . TYR A 1 92 ? 9.930 -2.426 -23.658 1.00 82.56 92 TYR A N 1
ATOM 716 C CA . TYR A 1 92 ? 11.034 -1.485 -23.598 1.00 82.56 92 TYR A CA 1
ATOM 717 C C . TYR A 1 92 ? 10.657 -0.225 -24.370 1.00 82.56 92 TYR A C 1
ATOM 719 O O . TYR A 1 92 ? 10.153 -0.325 -25.490 1.00 82.56 92 TYR A O 1
ATOM 727 N N . SER A 1 93 ? 10.924 0.940 -23.793 1.00 79.12 93 SER A N 1
ATOM 728 C CA . SER A 1 93 ? 10.960 2.210 -24.515 1.00 79.12 93 SER A CA 1
ATOM 729 C C . SER A 1 93 ? 12.399 2.567 -24.860 1.00 79.12 93 SER A C 1
ATOM 731 O O . SER A 1 93 ? 13.340 2.116 -24.208 1.00 79.12 93 SER A O 1
ATOM 733 N N . VAL A 1 94 ? 12.569 3.349 -25.919 1.00 81.50 94 VAL A N 1
ATOM 734 C CA . VAL A 1 94 ? 13.862 3.894 -26.335 1.00 81.50 94 VAL A CA 1
ATOM 735 C C . VAL A 1 94 ? 13.721 5.405 -26.318 1.00 81.50 94 VAL A C 1
ATOM 737 O O . VAL A 1 94 ? 12.747 5.918 -26.872 1.00 81.50 94 VAL A O 1
ATOM 740 N N . ASP A 1 95 ? 14.625 6.099 -25.636 1.00 80.75 95 ASP A N 1
ATOM 741 C CA . ASP A 1 95 ? 14.635 7.559 -25.659 1.00 80.75 95 ASP A CA 1
ATOM 742 C C . ASP A 1 95 ? 15.359 8.115 -26.899 1.00 80.75 95 ASP A C 1
ATOM 744 O O . ASP A 1 95 ? 15.848 7.371 -27.752 1.00 80.75 95 ASP A O 1
ATOM 748 N N . GLU A 1 96 ? 15.398 9.442 -27.021 1.00 83.75 96 GLU A N 1
ATOM 749 C CA . GLU A 1 96 ? 16.007 10.144 -28.161 1.00 83.75 96 GLU A CA 1
ATOM 750 C C . GLU A 1 96 ? 17.514 9.871 -28.308 1.00 83.75 96 GLU A C 1
ATOM 752 O O . GLU A 1 96 ? 18.054 10.005 -29.405 1.00 83.75 96 GLU A O 1
ATOM 757 N N . ASN A 1 97 ? 18.179 9.436 -27.232 1.00 83.81 97 ASN A N 1
ATOM 758 C CA . ASN A 1 97 ? 19.601 9.101 -27.215 1.00 83.81 97 ASN A CA 1
ATOM 759 C C . ASN A 1 97 ? 19.860 7.622 -27.549 1.00 83.81 97 ASN A C 1
ATOM 761 O O . ASN A 1 97 ? 21.013 7.208 -27.665 1.00 83.81 97 ASN A O 1
ATOM 765 N N . GLY A 1 98 ? 18.803 6.824 -27.734 1.00 75.94 98 GLY A N 1
ATOM 766 C CA . GLY A 1 98 ? 18.905 5.390 -27.989 1.00 75.94 98 GLY A CA 1
ATOM 767 C C . GLY A 1 98 ? 18.941 4.530 -26.723 1.00 75.94 98 GLY A C 1
ATOM 768 O O . GLY A 1 98 ? 19.100 3.309 -26.834 1.00 75.94 98 GLY A O 1
ATOM 769 N N . ASP A 1 99 ? 18.756 5.118 -25.537 1.00 80.56 99 ASP A N 1
ATOM 770 C CA . ASP A 1 99 ? 18.802 4.389 -24.274 1.00 80.56 99 ASP A CA 1
ATOM 771 C C . ASP A 1 99 ? 17.518 3.585 -24.057 1.00 80.56 99 ASP A C 1
ATOM 773 O O . ASP A 1 99 ? 16.393 4.092 -24.115 1.00 80.56 99 ASP A O 1
ATOM 777 N N . ARG A 1 100 ? 17.687 2.284 -23.791 1.00 75.69 100 ARG A N 1
ATOM 778 C CA . ARG A 1 100 ? 16.576 1.349 -23.578 1.00 75.69 100 ARG A CA 1
ATOM 779 C C . ARG A 1 100 ? 16.112 1.373 -22.130 1.00 75.69 100 ARG A C 1
ATOM 781 O O . ARG A 1 100 ? 16.815 0.925 -21.231 1.00 75.69 100 ARG A O 1
ATOM 788 N N . THR A 1 101 ? 14.871 1.779 -21.922 1.00 78.75 101 THR A N 1
ATOM 789 C CA . THR A 1 101 ? 14.184 1.730 -20.634 1.00 78.75 101 THR A CA 1
ATOM 790 C C . THR A 1 101 ? 13.272 0.511 -20.572 1.00 78.75 101 THR A C 1
ATOM 792 O O . THR A 1 101 ? 12.384 0.360 -21.402 1.00 78.75 101 THR A O 1
ATOM 795 N N . ALA A 1 102 ? 13.450 -0.355 -19.572 1.00 79.69 102 ALA A N 1
ATOM 796 C CA . ALA A 1 102 ? 12.526 -1.460 -19.318 1.00 79.69 102 ALA A CA 1
ATOM 797 C C . ALA A 1 102 ? 11.246 -0.970 -18.622 1.00 79.69 102 ALA A C 1
ATOM 799 O O . ALA A 1 102 ? 11.292 -0.363 -17.550 1.00 79.69 102 ALA A O 1
ATOM 800 N N . GLU A 1 103 ? 10.093 -1.297 -19.196 1.00 78.31 103 GLU A N 1
ATOM 801 C CA . GLU A 1 103 ? 8.784 -0.970 -18.642 1.00 78.31 103 GLU A CA 1
ATOM 802 C C . GLU A 1 103 ? 8.202 -2.175 -17.911 1.00 78.31 103 GLU A C 1
ATOM 804 O O . GLU A 1 103 ? 8.170 -3.279 -18.447 1.00 78.31 103 GLU A O 1
ATOM 809 N N . TYR A 1 104 ? 7.691 -1.969 -16.696 1.00 80.38 104 TYR A N 1
ATOM 810 C CA . TYR A 1 104 ? 7.120 -3.039 -15.877 1.00 80.38 104 TYR A CA 1
ATOM 811 C C . TYR A 1 104 ? 5.686 -2.729 -15.477 1.00 80.38 104 TYR A C 1
ATOM 813 O O . TYR A 1 104 ? 5.420 -1.730 -14.814 1.00 80.38 104 TYR A O 1
ATOM 821 N N . ARG A 1 105 ? 4.763 -3.646 -15.764 1.00 79.81 105 ARG A N 1
ATOM 822 C CA . ARG A 1 105 ? 3.425 -3.620 -15.163 1.00 79.81 105 ARG A CA 1
ATOM 823 C C . ARG A 1 105 ? 3.488 -4.252 -13.784 1.00 79.81 105 ARG A C 1
ATOM 825 O O . ARG A 1 105 ? 4.064 -5.323 -13.626 1.00 79.81 105 ARG A O 1
ATOM 832 N N . VAL A 1 106 ? 2.885 -3.599 -12.793 1.00 81.62 106 VAL A N 1
ATOM 833 C CA . VAL A 1 106 ? 2.767 -4.143 -11.436 1.00 81.62 106 VAL A CA 1
ATOM 834 C C . VAL A 1 106 ? 1.306 -4.453 -11.166 1.00 81.62 106 VAL A C 1
ATOM 836 O O . VAL A 1 106 ? 0.436 -3.591 -11.272 1.00 81.62 106 VAL A O 1
ATOM 839 N N . MET A 1 107 ? 1.046 -5.702 -10.816 1.00 82.81 107 MET A N 1
ATOM 840 C CA . MET A 1 107 ? -0.263 -6.183 -10.410 1.00 82.81 107 MET A CA 1
ATOM 841 C C . MET A 1 107 ? -0.260 -6.413 -8.907 1.00 82.81 107 MET A C 1
ATOM 843 O O . MET A 1 107 ? 0.661 -7.038 -8.377 1.00 82.81 107 MET A O 1
ATOM 847 N N . TYR A 1 108 ? -1.306 -5.937 -8.241 1.00 86.62 108 TYR A N 1
ATOM 848 C CA . TYR A 1 108 ? -1.538 -6.157 -6.824 1.00 86.62 108 TYR A CA 1
ATOM 849 C C . TYR A 1 108 ? -2.676 -7.155 -6.629 1.00 86.62 108 TYR A C 1
ATOM 851 O O . TYR A 1 108 ? -3.733 -7.048 -7.253 1.00 86.62 108 TYR A O 1
ATOM 859 N N . TYR A 1 109 ? -2.456 -8.142 -5.767 1.00 84.56 109 TYR A N 1
ATOM 860 C CA . TYR A 1 109 ? -3.391 -9.233 -5.503 1.00 84.56 109 TYR A CA 1
ATOM 861 C C . TYR A 1 109 ? -3.344 -9.648 -4.030 1.00 84.56 109 TYR A C 1
ATOM 863 O O . TYR A 1 109 ? -2.437 -9.264 -3.297 1.00 84.56 109 TYR A O 1
ATOM 871 N N . GLY A 1 110 ? -4.330 -10.436 -3.588 1.00 85.62 110 GLY A N 1
ATOM 872 C CA . GLY A 1 110 ? -4.420 -10.858 -2.185 1.00 85.62 110 GLY A CA 1
ATOM 873 C C . GLY A 1 110 ? -4.551 -9.661 -1.245 1.00 85.62 110 GLY A C 1
ATOM 874 O O . GLY A 1 110 ? -3.710 -9.476 -0.374 1.00 85.62 110 GLY A O 1
ATOM 875 N N . LEU A 1 111 ? -5.553 -8.816 -1.498 1.00 87.31 111 LEU A N 1
ATOM 876 C CA . LEU A 1 111 ? -5.821 -7.634 -0.686 1.00 87.31 111 LEU A CA 1
ATOM 877 C C . LEU A 1 111 ? -6.329 -8.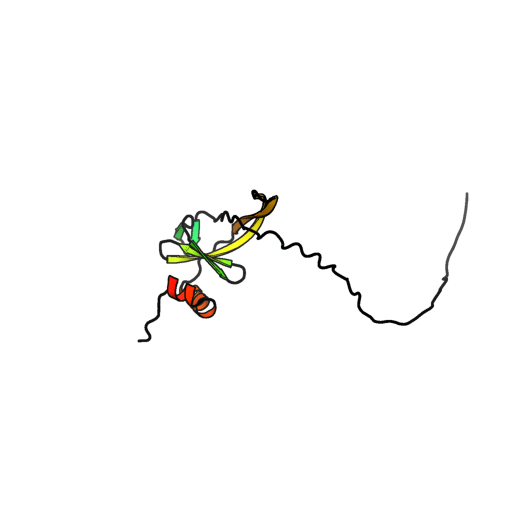038 0.694 1.00 87.31 111 LEU A C 1
ATOM 879 O O . LEU A 1 111 ? -7.234 -8.864 0.802 1.00 87.31 111 LEU A O 1
ATOM 883 N N . GLU A 1 112 ? -5.796 -7.389 1.718 1.00 88.12 112 GLU A N 1
ATOM 884 C CA . GLU A 1 112 ? -6.176 -7.606 3.110 1.00 88.12 112 GLU A CA 1
ATOM 885 C C . GLU A 1 112 ? -6.234 -6.279 3.864 1.00 88.12 112 GLU A C 1
ATOM 887 O O . GLU A 1 112 ? -5.383 -5.408 3.684 1.00 88.12 112 GLU A O 1
ATOM 892 N N . CYS A 1 113 ? -7.259 -6.099 4.700 1.00 90.44 113 CYS A N 1
ATOM 893 C CA . CYS A 1 113 ? -7.319 -4.952 5.599 1.00 90.44 113 CYS A CA 1
ATOM 894 C C . CYS A 1 113 ? -6.232 -5.087 6.665 1.00 90.44 113 CYS A C 1
ATOM 896 O O . CYS A 1 113 ? -6.073 -6.150 7.259 1.00 90.44 113 CYS A O 1
ATOM 898 N N . ILE A 1 114 ? -5.508 -3.997 6.911 1.00 92.69 114 ILE A N 1
ATOM 899 C CA . ILE A 1 114 ? -4.435 -3.961 7.902 1.00 92.69 114 ILE A CA 1
ATOM 900 C C . ILE A 1 114 ? -4.849 -3.030 9.032 1.00 92.69 114 ILE A C 1
ATOM 902 O O . ILE A 1 114 ? -5.370 -1.935 8.799 1.00 92.69 114 ILE A O 1
ATOM 906 N N . ASP A 1 115 ? -4.597 -3.466 10.261 1.00 92.12 115 ASP A N 1
ATOM 907 C CA . ASP A 1 115 ? -4.877 -2.671 11.444 1.00 92.12 115 ASP A CA 1
ATOM 908 C C . ASP A 1 115 ? -4.043 -1.375 11.455 1.00 92.12 115 ASP A C 1
ATOM 910 O O . ASP A 1 115 ? -2.841 -1.363 11.173 1.00 92.12 115 ASP A O 1
ATOM 914 N N . LYS A 1 116 ? -4.683 -0.253 11.796 1.00 92.56 116 LYS A N 1
ATOM 915 C CA . LYS A 1 116 ? -4.027 1.060 11.834 1.00 92.56 116 LYS A CA 1
ATOM 916 C C . LYS A 1 116 ? -2.898 1.116 12.872 1.00 92.56 116 LYS A C 1
ATOM 918 O O . LYS A 1 116 ? -1.871 1.730 12.590 1.00 92.56 116 LYS A O 1
ATOM 923 N N . ILE A 1 117 ? -3.070 0.500 14.046 1.00 92.50 117 ILE A N 1
ATOM 924 C CA . ILE A 1 117 ? -2.048 0.412 15.103 1.00 92.50 117 ILE A CA 1
ATOM 925 C C . ILE A 1 117 ? -0.826 -0.328 14.566 1.00 92.50 117 ILE A C 1
ATOM 927 O O . ILE A 1 117 ? 0.303 0.116 14.772 1.00 92.50 117 ILE A O 1
ATOM 931 N N . PHE A 1 118 ? -1.056 -1.414 13.825 1.00 92.50 118 PHE A N 1
ATOM 932 C CA . PHE A 1 118 ? 0.015 -2.174 13.196 1.00 92.50 118 PHE A CA 1
ATOM 933 C C . PHE A 1 118 ? 0.821 -1.306 12.215 1.00 92.50 118 PHE A C 1
ATOM 935 O O . PHE A 1 118 ? 2.045 -1.209 12.327 1.00 92.50 118 PHE A O 1
ATOM 942 N N . VAL A 1 119 ? 0.144 -0.605 11.296 1.00 94.00 119 VAL A N 1
ATOM 943 C CA . VAL A 1 119 ? 0.818 0.297 10.342 1.00 94.00 119 VAL A CA 1
ATOM 944 C C . VAL A 1 119 ? 1.573 1.410 11.064 1.00 94.00 119 VAL A C 1
ATOM 946 O O . VAL A 1 119 ? 2.693 1.742 10.684 1.00 94.00 119 VAL A O 1
ATOM 949 N N . MET A 1 120 ? 0.981 1.985 12.108 1.00 93.69 120 MET A N 1
ATOM 950 C CA . MET A 1 120 ? 1.598 3.042 12.903 1.00 93.69 120 MET A CA 1
ATOM 951 C C . MET A 1 120 ? 2.927 2.585 13.513 1.00 93.69 120 MET A C 1
ATOM 953 O O . MET A 1 120 ? 3.938 3.265 13.339 1.00 93.69 120 MET A O 1
ATOM 957 N N . GLN A 1 121 ? 2.945 1.420 14.167 1.00 92.44 121 GLN A N 1
ATOM 958 C CA . GLN A 1 121 ? 4.167 0.841 14.736 1.00 92.44 121 GLN A CA 1
ATOM 959 C C . GLN A 1 121 ? 5.209 0.539 13.654 1.00 92.44 121 GLN A C 1
ATOM 961 O O . GLN A 1 121 ? 6.390 0.843 13.825 1.00 92.44 121 GLN A O 1
ATOM 966 N N . TYR A 1 122 ? 4.771 -0.005 12.516 1.00 92.50 122 TYR A N 1
ATOM 967 C CA . TYR A 1 122 ? 5.660 -0.301 11.399 1.00 92.50 122 TYR A CA 1
ATOM 968 C C . TYR A 1 122 ? 6.316 0.963 10.824 1.00 92.50 122 TYR A C 1
ATOM 970 O O . TYR A 1 122 ? 7.538 1.019 10.688 1.00 92.50 122 TYR A O 1
ATOM 978 N N . LEU A 1 123 ? 5.532 2.004 10.520 1.00 93.12 123 LEU A N 1
ATOM 979 C CA . LEU A 1 123 ? 6.071 3.252 9.974 1.00 93.12 123 LEU A CA 1
ATOM 980 C C . LEU A 1 123 ? 6.949 3.985 10.988 1.00 93.12 123 LEU A C 1
ATOM 982 O O . LEU A 1 123 ? 7.945 4.578 10.583 1.00 93.12 123 LEU A O 1
ATOM 986 N N . TRP A 1 124 ? 6.624 3.924 12.283 1.00 89.94 124 TRP A N 1
ATOM 987 C CA . TRP A 1 124 ? 7.471 4.484 13.337 1.00 89.94 124 TRP A CA 1
ATOM 988 C C . TRP A 1 124 ? 8.881 3.891 13.286 1.00 89.94 124 TRP A C 1
ATOM 990 O O . TRP A 1 124 ? 9.864 4.629 13.297 1.00 89.94 124 TRP A O 1
ATOM 1000 N N . TYR A 1 125 ? 8.967 2.564 13.161 1.00 89.19 125 TYR A N 1
ATOM 1001 C CA . TYR A 1 125 ? 10.234 1.843 13.121 1.00 89.19 125 TYR A CA 1
ATOM 1002 C C . TYR A 1 125 ? 10.978 2.006 11.785 1.00 89.19 125 TYR A C 1
ATOM 1004 O O . TYR A 1 125 ? 12.184 2.238 11.771 1.00 89.19 125 TYR A O 1
ATOM 1012 N N . CYS A 1 126 ? 10.279 1.896 10.650 1.00 87.31 126 CYS A N 1
ATOM 1013 C CA . CYS A 1 126 ? 10.920 1.833 9.332 1.00 87.31 126 CYS A CA 1
ATOM 1014 C C . CYS A 1 126 ? 11.089 3.184 8.633 1.00 87.31 126 CYS A C 1
ATOM 1016 O O . CYS A 1 126 ? 11.978 3.330 7.794 1.00 87.31 126 CYS A O 1
ATOM 1018 N N . SER A 1 127 ? 10.227 4.167 8.902 1.00 89.25 127 SER A N 1
ATOM 1019 C CA . SER A 1 127 ? 10.303 5.466 8.235 1.00 89.25 127 SER A CA 1
ATOM 1020 C C . SER A 1 127 ? 9.610 6.563 9.030 1.00 89.25 127 SER A C 1
ATOM 1022 O O . SER A 1 127 ? 8.438 6.882 8.816 1.00 89.25 127 SER A O 1
ATOM 1024 N N . HIS A 1 128 ? 10.386 7.244 9.871 1.00 87.69 128 HIS A N 1
ATOM 1025 C CA . HIS A 1 128 ? 9.902 8.372 10.663 1.00 87.69 128 HIS A CA 1
ATOM 1026 C C . HIS A 1 128 ? 9.253 9.482 9.804 1.00 87.69 128 HIS A C 1
ATOM 1028 O O . HIS A 1 128 ? 8.281 10.111 10.214 1.00 87.69 128 HIS A O 1
ATOM 1034 N N . LYS A 1 129 ? 9.719 9.676 8.560 1.00 92.88 129 LYS A N 1
ATOM 1035 C CA . LYS A 1 129 ? 9.102 10.602 7.594 1.00 92.88 129 LYS A CA 1
ATOM 1036 C C . LYS A 1 129 ? 7.686 10.173 7.195 1.00 92.88 129 LYS A C 1
ATOM 1038 O O . LYS A 1 129 ? 6.786 11.010 7.165 1.00 92.88 129 LYS A O 1
ATOM 1043 N N . LEU A 1 130 ? 7.485 8.897 6.852 1.00 93.12 130 LEU A N 1
ATOM 1044 C CA . LEU A 1 130 ? 6.154 8.386 6.507 1.00 93.12 130 LEU A CA 1
ATOM 1045 C C . LEU A 1 130 ? 5.246 8.361 7.735 1.00 93.12 130 LEU A C 1
ATOM 1047 O O . LEU A 1 130 ? 4.075 8.712 7.619 1.00 93.12 130 LEU A O 1
ATOM 1051 N N . TYR A 1 131 ? 5.794 8.028 8.903 1.00 92.44 131 TYR A N 1
ATOM 1052 C CA . TYR A 1 131 ? 5.076 8.112 10.165 1.00 92.44 131 TYR A CA 1
ATOM 1053 C C . TYR A 1 131 ? 4.505 9.516 10.391 1.00 92.44 131 TYR A C 1
ATOM 1055 O O . TYR A 1 131 ? 3.287 9.666 10.449 1.00 92.44 131 TYR A O 1
ATOM 1063 N N . LYS A 1 132 ? 5.354 10.557 10.397 1.00 92.19 132 LYS A N 1
ATOM 1064 C CA . LYS A 1 132 ? 4.900 11.948 10.573 1.00 92.19 132 LYS A CA 1
ATOM 1065 C C . LYS A 1 132 ? 3.874 12.357 9.522 1.00 92.19 132 LYS A C 1
ATOM 1067 O O . LYS A 1 132 ? 2.888 13.007 9.847 1.00 92.19 132 LYS A O 1
ATOM 1072 N N . LYS A 1 133 ? 4.072 11.942 8.266 1.00 93.06 133 LYS A N 1
ATOM 1073 C CA . LYS A 1 133 ? 3.150 12.252 7.165 1.00 93.06 133 LYS A CA 1
ATOM 1074 C C . LYS A 1 133 ? 1.732 11.727 7.413 1.00 93.06 133 LYS A C 1
ATOM 1076 O O . LYS A 1 133 ? 0.779 12.414 7.060 1.00 93.06 133 LYS A O 1
ATOM 1081 N N . TYR A 1 134 ? 1.590 10.510 7.940 1.00 92.00 134 TYR A N 1
ATOM 1082 C CA . TYR A 1 134 ? 0.286 9.845 8.050 1.00 92.00 134 TYR A CA 1
ATOM 1083 C C . TYR A 1 134 ? -0.315 9.850 9.461 1.00 92.00 134 TYR A C 1
ATOM 1085 O O . TYR A 1 134 ? -1.528 9.690 9.588 1.00 92.00 134 TYR A O 1
ATOM 1093 N N . PHE A 1 135 ? 0.498 10.035 10.501 1.00 91.25 135 PHE A N 1
ATOM 1094 C CA . PHE A 1 135 ? 0.069 9.975 11.902 1.00 91.25 135 PHE A CA 1
ATOM 1095 C C . PHE A 1 135 ? 0.404 11.234 12.717 1.00 91.25 135 PHE A C 1
ATOM 1097 O O . PHE A 1 135 ? -0.134 11.380 13.809 1.00 91.25 135 PHE A O 1
ATOM 1104 N N . GLY A 1 136 ? 1.199 12.164 12.176 1.00 85.25 136 GLY A N 1
ATOM 1105 C CA . GLY A 1 136 ? 1.616 13.388 12.867 1.00 85.25 136 GLY A CA 1
ATOM 1106 C C . GLY A 1 136 ? 2.810 13.186 13.804 1.00 85.25 136 GLY A C 1
ATOM 1107 O O . GLY A 1 136 ? 3.335 12.081 13.947 1.00 85.25 136 GLY A O 1
ATOM 1108 N N . GLU A 1 137 ? 3.273 14.276 14.413 1.00 67.19 137 GLU A N 1
ATOM 1109 C CA . GLU A 1 137 ? 4.098 14.191 15.618 1.00 67.19 137 GLU A CA 1
ATOM 1110 C C . GLU A 1 137 ? 3.156 13.860 16.774 1.00 67.19 137 GLU A C 1
ATOM 1112 O O . GLU A 1 137 ? 2.149 14.539 16.970 1.00 67.19 137 GLU A O 1
ATOM 1117 N N . VAL A 1 138 ? 3.438 12.777 17.498 1.00 58.31 138 VAL A N 1
ATOM 1118 C CA . VAL A 1 138 ? 2.821 12.584 18.807 1.00 58.31 138 VAL A CA 1
ATOM 1119 C C . VAL A 1 138 ? 3.465 13.664 19.662 1.00 58.31 138 VAL A C 1
ATOM 1121 O O . VAL A 1 138 ? 4.645 13.543 19.979 1.00 58.31 138 VAL A O 1
ATOM 1124 N N . GLU A 1 139 ? 2.761 14.765 19.927 1.00 44.31 139 GLU A N 1
ATOM 1125 C CA . GLU A 1 139 ? 3.202 15.663 20.990 1.00 44.31 139 GLU A CA 1
ATOM 1126 C C . GLU A 1 139 ? 3.306 14.804 22.251 1.00 44.31 139 GLU A C 1
ATOM 1128 O O . GLU A 1 139 ? 2.330 14.174 22.668 1.00 44.31 139 GLU A O 1
ATOM 1133 N N . GLU A 1 140 ? 4.523 14.682 22.779 1.00 45.00 140 GLU A N 1
ATOM 1134 C CA . GLU A 1 140 ? 4.764 14.092 24.087 1.00 45.00 140 GLU A CA 1
ATOM 1135 C C . GLU A 1 140 ? 4.004 14.952 25.105 1.00 45.00 140 GLU A C 1
ATOM 1137 O O . GLU A 1 140 ? 4.395 16.085 25.386 1.00 45.00 140 GLU A O 1
ATOM 1142 N N . GLY A 1 141 ? 2.863 14.441 25.567 1.00 36.22 141 GLY A N 1
ATOM 1143 C CA . GLY A 1 141 ? 2.097 14.991 26.685 1.00 36.22 141 GLY A CA 1
ATOM 1144 C C . GLY A 1 141 ? 2.551 14.412 28.012 1.00 36.22 141 GLY A C 1
ATOM 1145 O O . GLY A 1 141 ? 2.928 13.217 28.031 1.00 36.22 141 GLY A O 1
#